Protein AF-A0A1B2EYQ2-F1 (afdb_monomer)

Secondary structure (DSSP, 8-state):
--EEEEEE--TTSPPPHHHHTSS-----PPPTTSPPPTT--HHHHHHHHHHHSSEEEEEEHHHHHTT-

pLDDT: mean 85.11, std 10.58, range [54.59, 95.5]

Solvent-accessible surface area (backbone atoms only — not comparable to full-atom values): 4535 Å² total; per-residue (Å²): 134,64,69,50,78,48,74,52,64,56,90,94,48,79,79,60,68,73,57,78,72,54,100,62,72,93,84,77,87,85,54,96,87,52,83,72,58,80,75,62,49,70,72,57,38,56,51,29,32,73,78,71,53,33,27,78,45,61,41,36,57,73,58,53,67,74,75,110

Sequence (68 aa):
MAAASFCAVPEDRPVPGFLVRGEWRFERALRPSDLSPAGFEERGAQAGVRFNGFYLFQITDARLALAA

Radius of gyration: 12.48 Å; Cα contacts (8 Å, |Δi|>4): 63; chains: 1; bounding box: 31×21×34 Å

Organism: NCBI:txid1882682

Structure (mmCIF, N/CA/C/O backbone):
data_AF-A0A1B2EYQ2-F1
#
_entry.id   AF-A0A1B2EYQ2-F1
#
loop_
_atom_site.group_PDB
_atom_site.id
_atom_site.type_symbol
_atom_site.label_atom_id
_atom_site.label_alt_id
_atom_site.label_comp_id
_atom_site.label_asym_id
_atom_site.label_entity_id
_atom_site.label_seq_id
_atom_site.pdbx_PDB_ins_code
_atom_site.Cartn_x
_atom_site.Cartn_y
_atom_site.Cartn_z
_atom_site.occupancy
_atom_site.B_iso_or_equiv
_atom_site.auth_seq_id
_atom_site.auth_comp_id
_atom_site.auth_asym_id
_atom_site.auth_atom_id
_atom_site.pdbx_PDB_model_num
ATOM 1 N N . MET A 1 1 ? 1.356 -2.199 -22.836 1.00 54.69 1 MET A N 1
ATOM 2 C CA . MET A 1 1 ? 1.604 -1.495 -21.566 1.00 54.69 1 MET A CA 1
ATOM 3 C C . MET A 1 1 ? 0.671 -2.098 -20.542 1.00 54.69 1 MET A C 1
ATOM 5 O O . MET A 1 1 ? -0.511 -1.771 -20.546 1.00 54.69 1 MET A O 1
ATOM 9 N N . ALA A 1 2 ? 1.165 -3.046 -19.757 1.00 62.72 2 ALA A N 1
ATOM 10 C CA . ALA A 1 2 ? 0.431 -3.547 -18.608 1.00 62.72 2 ALA A CA 1
ATOM 11 C C . ALA A 1 2 ? 0.761 -2.645 -17.410 1.00 62.72 2 ALA A C 1
ATOM 13 O O . ALA A 1 2 ? 1.906 -2.234 -17.217 1.00 62.72 2 ALA A O 1
ATOM 14 N N . ALA A 1 3 ? -0.259 -2.281 -16.638 1.00 72.00 3 ALA A N 1
ATOM 15 C CA . ALA A 1 3 ? -0.093 -1.564 -15.384 1.00 72.00 3 ALA A CA 1
ATOM 16 C C . ALA A 1 3 ? -0.688 -2.428 -14.276 1.00 72.00 3 ALA A C 1
ATOM 18 O O . ALA A 1 3 ? -1.865 -2.783 -14.328 1.00 72.00 3 ALA A O 1
ATOM 19 N N . ALA A 1 4 ? 0.131 -2.790 -13.294 1.00 84.94 4 ALA A N 1
ATOM 20 C CA . ALA A 1 4 ? -0.321 -3.519 -12.119 1.00 84.94 4 ALA A CA 1
ATOM 21 C C . ALA A 1 4 ? -0.656 -2.512 -11.016 1.00 84.94 4 ALA A C 1
ATOM 23 O O . ALA A 1 4 ? 0.168 -1.665 -10.668 1.00 84.94 4 ALA A O 1
ATOM 24 N N . SER A 1 5 ? -1.873 -2.583 -10.482 1.00 89.88 5 SER A N 1
ATOM 25 C CA . SER A 1 5 ? -2.299 -1.740 -9.363 1.00 89.88 5 SER A CA 1
ATOM 26 C C . SER A 1 5 ? -2.032 -2.448 -8.042 1.00 89.88 5 SER A C 1
ATOM 28 O O . SER A 1 5 ? -2.331 -3.629 -7.896 1.00 89.88 5 SER A O 1
ATOM 30 N N . PHE A 1 6 ? -1.502 -1.710 -7.074 1.00 92.56 6 PHE A N 1
ATOM 31 C CA . PHE A 1 6 ? -1.201 -2.192 -5.733 1.00 92.56 6 PHE A CA 1
ATOM 32 C C . PHE A 1 6 ? -1.878 -1.306 -4.695 1.00 92.56 6 PHE A C 1
ATOM 34 O O . PHE A 1 6 ? -1.986 -0.089 -4.865 1.00 92.56 6 PHE A O 1
ATOM 41 N N . CYS A 1 7 ? -2.311 -1.927 -3.601 1.00 93.44 7 CYS A N 1
ATOM 42 C CA . CYS A 1 7 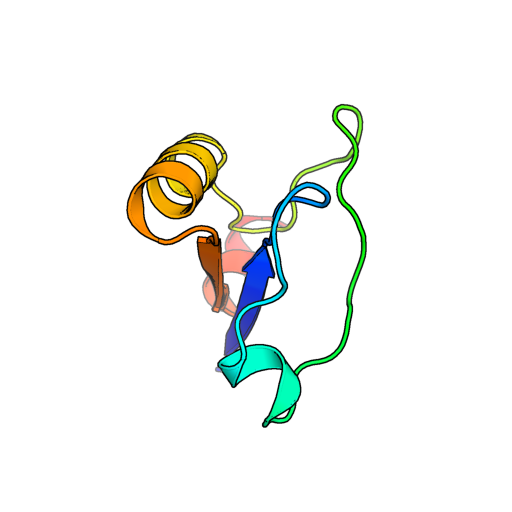? -2.871 -1.241 -2.450 1.00 93.44 7 CYS A CA 1
ATOM 43 C C . CYS A 1 7 ? -2.129 -1.678 -1.188 1.00 93.44 7 CYS A C 1
ATOM 45 O O . CYS A 1 7 ? -2.138 -2.857 -0.840 1.00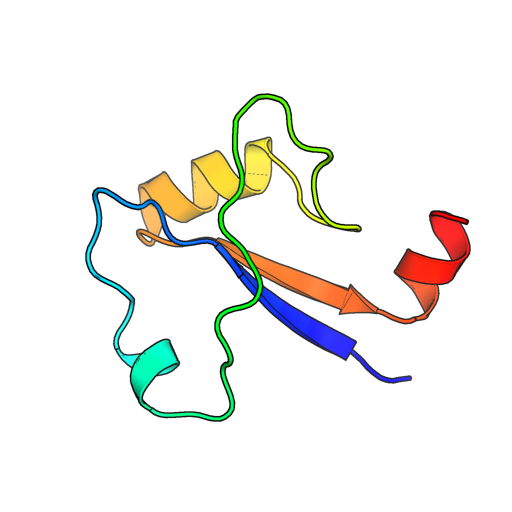 93.44 7 CYS A O 1
ATOM 47 N N . ALA A 1 8 ? -1.485 -0.732 -0.513 1.00 93.69 8 ALA A N 1
ATOM 48 C CA . ALA A 1 8 ? -0.888 -0.946 0.793 1.00 93.69 8 ALA A CA 1
ATOM 49 C C . ALA A 1 8 ? -1.896 -0.561 1.881 1.00 93.69 8 ALA A C 1
ATOM 51 O O . ALA A 1 8 ? -2.424 0.555 1.894 1.00 93.69 8 ALA A O 1
ATOM 52 N N . VAL A 1 9 ? -2.143 -1.493 2.797 1.00 93.69 9 VAL A N 1
ATOM 53 C CA . VAL A 1 9 ? -3.048 -1.322 3.935 1.00 93.69 9 VAL A CA 1
ATOM 54 C C . VAL A 1 9 ? -2.256 -1.619 5.211 1.00 93.69 9 VAL A C 1
ATOM 56 O O . VAL A 1 9 ? -1.595 -2.658 5.262 1.00 93.69 9 VAL A O 1
ATOM 59 N N . PRO A 1 10 ? -2.278 -0.733 6.220 1.00 92.69 10 PRO A N 1
ATOM 60 C CA . PRO A 1 10 ? -1.685 -1.020 7.523 1.00 92.69 10 PRO A CA 1
ATOM 61 C C . PRO A 1 10 ? -2.353 -2.221 8.198 1.00 92.69 10 PRO A C 1
ATOM 63 O O . PRO A 1 10 ? -3.571 -2.371 8.128 1.00 92.69 10 PRO A O 1
ATOM 66 N N . GLU A 1 11 ? -1.570 -3.049 8.888 1.00 90.00 11 GLU A N 1
ATOM 67 C CA . GLU A 1 11 ? -2.083 -4.244 9.581 1.00 90.00 11 GLU A CA 1
ATOM 68 C C . GLU A 1 11 ? -3.019 -3.898 10.757 1.00 90.00 11 GLU A C 1
ATOM 70 O O . GLU A 1 11 ? -3.864 -4.704 11.133 1.00 90.00 11 GLU A O 1
ATOM 75 N N . ASP A 1 12 ? -2.906 -2.690 11.315 1.00 90.62 12 ASP A N 1
ATOM 76 C CA . ASP A 1 12 ? -3.732 -2.176 12.413 1.00 90.62 12 ASP A CA 1
ATOM 77 C C . ASP A 1 12 ? -5.056 -1.543 11.941 1.00 90.62 12 ASP A C 1
ATOM 79 O O . ASP A 1 12 ? -5.782 -0.945 12.740 1.00 90.62 12 ASP A O 1
ATOM 83 N N . ARG A 1 13 ? -5.392 -1.653 10.647 1.00 86.62 13 ARG A N 1
ATOM 84 C CA . ARG A 1 13 ? -6.589 -1.048 10.047 1.00 86.62 13 ARG A CA 1
ATOM 85 C C . ARG A 1 13 ? -7.434 -2.056 9.270 1.00 86.62 13 ARG A C 1
ATOM 87 O O . ARG A 1 13 ? -6.908 -3.017 8.712 1.00 86.62 13 ARG A O 1
ATOM 94 N N . PRO A 1 14 ? -8.761 -1.838 9.188 1.00 88.75 14 PRO A N 1
ATOM 95 C CA . PRO A 1 14 ? -9.623 -2.694 8.389 1.00 88.75 14 PRO A CA 1
ATOM 96 C C . PRO A 1 14 ? -9.250 -2.608 6.907 1.00 88.75 14 PRO A C 1
ATOM 98 O O . PRO A 1 14 ? -9.020 -1.522 6.369 1.00 88.75 14 PRO A O 1
ATOM 101 N N . VAL A 1 15 ? -9.255 -3.760 6.236 1.00 88.50 15 VAL A N 1
ATOM 102 C CA . VAL A 1 15 ? -9.054 -3.836 4.787 1.00 88.50 15 VAL A CA 1
ATOM 103 C C . VAL A 1 15 ? -10.202 -3.105 4.075 1.00 88.50 15 VAL A C 1
ATOM 105 O O . VAL A 1 15 ? -11.368 -3.423 4.326 1.00 88.50 15 VAL A O 1
ATOM 108 N N . PRO A 1 16 ? -9.914 -2.139 3.181 1.00 89.50 16 PRO A N 1
ATOM 109 C CA . PRO A 1 16 ? -10.943 -1.450 2.414 1.00 89.50 16 PRO A CA 1
ATOM 110 C C . PRO A 1 16 ? -11.852 -2.411 1.640 1.00 89.50 16 PRO A C 1
ATOM 112 O O . PRO A 1 16 ? -11.383 -3.281 0.907 1.00 89.50 16 PRO A O 1
ATOM 115 N N . GLY A 1 17 ? -13.170 -2.215 1.731 1.00 88.56 17 GLY A N 1
ATOM 116 C CA . GLY A 1 17 ? -14.151 -3.137 1.144 1.00 88.56 17 GLY A CA 1
ATOM 117 C C . GLY A 1 17 ? -14.058 -3.306 -0.380 1.00 88.56 17 GLY A C 1
ATOM 118 O O . GLY A 1 17 ? -14.470 -4.340 -0.900 1.00 88.56 17 GLY A O 1
ATOM 119 N N . PHE A 1 18 ? -13.484 -2.340 -1.107 1.00 88.12 18 PHE A N 1
ATOM 120 C CA . PHE A 1 18 ? -13.259 -2.469 -2.552 1.00 88.12 18 PHE A CA 1
ATOM 121 C C . PHE A 1 18 ? -12.204 -3.532 -2.900 1.00 88.12 18 PHE A C 1
ATOM 123 O O . PHE A 1 18 ? -12.283 -4.121 -3.974 1.00 88.12 18 PHE A O 1
ATOM 130 N N . LEU A 1 19 ? -11.262 -3.819 -1.993 1.00 87.06 19 LEU A N 1
ATOM 131 C CA . LEU A 1 19 ? -10.272 -4.887 -2.171 1.00 87.06 19 LEU A CA 1
ATOM 132 C C . LEU A 1 19 ? -10.900 -6.274 -2.022 1.00 87.06 19 LEU A C 1
ATOM 134 O O . LEU A 1 19 ? -10.440 -7.226 -2.634 1.00 87.06 19 LEU A O 1
ATOM 138 N N . VAL A 1 20 ? -11.980 -6.384 -1.245 1.00 81.38 20 VAL A N 1
ATOM 139 C CA . VAL A 1 20 ? -12.700 -7.648 -1.008 1.00 81.38 20 VAL A CA 1
ATOM 140 C C . VAL A 1 20 ? -13.635 -7.999 -2.176 1.00 81.38 20 VAL A C 1
ATOM 142 O O . VAL A 1 20 ? -14.108 -9.124 -2.289 1.00 81.38 20 VAL A O 1
ATOM 145 N N . ARG A 1 21 ? -13.927 -7.035 -3.056 1.00 75.00 21 ARG A N 1
ATOM 146 C CA . ARG A 1 21 ? -14.963 -7.143 -4.094 1.00 75.00 21 ARG A CA 1
ATOM 147 C C . ARG A 1 21 ? -14.436 -7.325 -5.525 1.00 75.00 21 ARG A C 1
ATOM 149 O O . ARG A 1 21 ? -15.249 -7.295 -6.443 1.00 75.00 21 ARG A O 1
ATOM 156 N N . GLY A 1 22 ? -13.128 -7.489 -5.740 1.00 71.19 22 GLY A N 1
ATOM 157 C CA . GLY A 1 22 ? -12.544 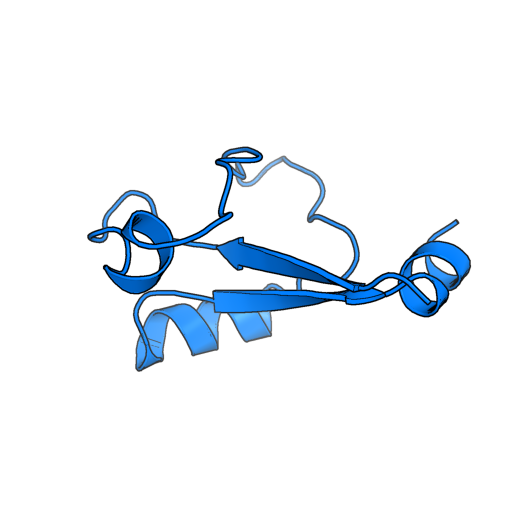-7.538 -7.090 1.00 71.19 22 GLY A CA 1
ATOM 158 C C . GLY A 1 22 ? -11.358 -8.492 -7.251 1.00 71.19 22 GLY A C 1
ATOM 159 O O . GLY A 1 22 ? -11.037 -9.246 -6.341 1.00 71.19 22 GLY A O 1
ATOM 160 N N . GLU A 1 23 ? -10.692 -8.402 -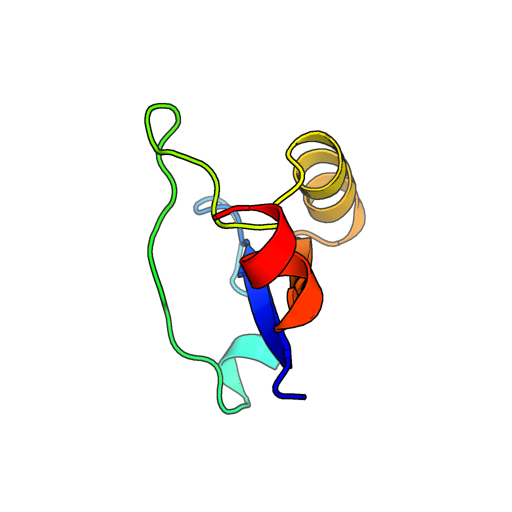8.408 1.00 84.44 23 GLU A N 1
ATOM 161 C CA . GLU A 1 23 ? -9.490 -9.153 -8.842 1.00 84.44 23 GLU A CA 1
ATOM 162 C C . GLU A 1 23 ? -8.209 -8.779 -8.058 1.00 84.44 23 GLU A C 1
ATOM 164 O O . GLU A 1 23 ? -7.109 -8.699 -8.607 1.00 84.44 23 GLU A O 1
ATOM 169 N N . TRP A 1 24 ? -8.334 -8.476 -6.766 1.00 89.38 24 TRP A N 1
ATOM 170 C CA . TRP A 1 24 ? -7.198 -8.148 -5.914 1.00 89.38 24 TRP A CA 1
ATOM 171 C C . TRP A 1 24 ? -6.678 -9.412 -5.243 1.00 89.38 24 TRP A C 1
ATOM 173 O O . TRP A 1 24 ? -7.422 -10.150 -4.600 1.00 89.38 24 TRP A O 1
ATOM 183 N N . ARG A 1 25 ? -5.369 -9.640 -5.351 1.00 90.06 25 ARG A N 1
ATOM 184 C CA . ARG A 1 25 ? 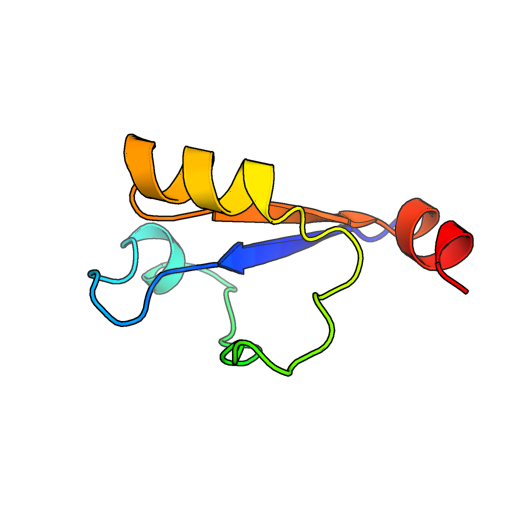-4.675 -10.715 -4.643 1.00 90.06 25 ARG A CA 1
ATOM 185 C C . ARG A 1 25 ? -3.761 -10.116 -3.585 1.00 90.06 25 ARG A C 1
ATOM 187 O O . ARG A 1 25 ? -3.094 -9.114 -3.835 1.00 90.06 25 ARG A O 1
ATOM 194 N N . PHE A 1 26 ? -3.715 -10.743 -2.411 1.00 89.94 26 PHE A N 1
ATOM 195 C CA . PHE A 1 26 ? -2.695 -10.417 -1.422 1.00 89.94 26 PHE A CA 1
ATOM 196 C C . PHE A 1 26 ? -1.313 -10.747 -1.995 1.00 89.94 26 PHE A C 1
ATOM 198 O O . PHE A 1 26 ? -1.066 -11.888 -2.380 1.00 89.94 26 PHE A O 1
ATOM 205 N N . GLU A 1 27 ? -0.438 -9.747 -2.063 1.00 90.00 27 GLU A N 1
ATOM 206 C CA . GLU A 1 27 ? 0.905 -9.911 -2.621 1.00 90.00 27 GLU A CA 1
ATOM 207 C C . GLU A 1 27 ? 1.915 -10.258 -1.521 1.00 90.00 27 GLU A C 1
ATOM 209 O O . GLU A 1 27 ? 2.487 -11.345 -1.513 1.00 90.00 27 GLU A O 1
ATOM 214 N N . ARG A 1 28 ? 2.122 -9.344 -0.565 1.00 89.62 28 ARG A N 1
ATOM 215 C CA . ARG A 1 28 ? 3.010 -9.535 0.588 1.00 89.62 28 ARG A CA 1
ATOM 216 C C . ARG A 1 28 ? 2.744 -8.496 1.672 1.00 89.62 28 ARG A C 1
ATOM 218 O O . ARG A 1 28 ? 2.234 -7.414 1.384 1.00 89.62 28 ARG A O 1
ATOM 225 N N . ALA A 1 29 ? 3.174 -8.794 2.894 1.00 90.69 29 ALA A N 1
ATOM 226 C CA . ALA A 1 29 ? 3.347 -7.780 3.927 1.00 90.69 29 ALA A CA 1
ATOM 227 C C . ALA A 1 29 ? 4.718 -7.102 3.758 1.00 90.69 29 ALA A C 1
ATOM 229 O O . ALA A 1 29 ? 5.673 -7.753 3.340 1.00 90.69 29 ALA A O 1
ATOM 230 N N . LEU A 1 30 ? 4.810 -5.808 4.069 1.00 88.50 30 LEU A N 1
ATOM 231 C CA . LEU A 1 30 ? 6.078 -5.075 4.090 1.00 88.50 30 LEU A CA 1
ATOM 232 C C . LEU A 1 30 ? 6.547 -4.936 5.538 1.00 88.50 30 LEU A C 1
ATOM 234 O O . LEU A 1 30 ? 5.785 -4.518 6.414 1.00 88.50 30 LEU A O 1
ATOM 238 N N . ARG A 1 31 ? 7.793 -5.309 5.803 1.00 88.88 31 ARG A N 1
ATOM 239 C CA . ARG A 1 31 ? 8.484 -5.084 7.074 1.00 88.88 31 ARG A CA 1
ATOM 240 C C . ARG A 1 31 ? 9.435 -3.890 6.936 1.00 88.88 31 ARG A C 1
ATOM 242 O O . ARG A 1 31 ? 9.853 -3.582 5.824 1.00 88.88 31 ARG A O 1
ATOM 249 N N . PRO A 1 32 ? 9.820 -3.224 8.039 1.00 82.62 32 PRO A N 1
ATOM 250 C CA . PRO A 1 32 ? 10.699 -2.050 7.981 1.00 82.62 32 PRO A CA 1
ATOM 251 C C . PRO A 1 32 ? 12.057 -2.298 7.307 1.00 82.62 32 PRO A C 1
ATOM 253 O O . PRO A 1 32 ? 12.659 -1.372 6.778 1.00 82.62 32 PRO A O 1
ATOM 256 N N . SER A 1 33 ? 12.549 -3.539 7.340 1.00 86.00 33 SER A N 1
ATOM 257 C CA . SER A 1 33 ? 13.804 -3.953 6.704 1.00 86.00 33 SER A CA 1
ATOM 258 C C . SER A 1 33 ? 13.659 -4.335 5.229 1.00 86.00 33 SER A C 1
ATOM 260 O O . SER A 1 33 ? 14.668 -4.585 4.572 1.00 86.00 33 SER A O 1
ATOM 262 N N . ASP A 1 34 ? 12.434 -4.439 4.713 1.00 86.69 34 ASP A N 1
ATOM 263 C CA . ASP A 1 34 ? 12.197 -4.910 3.353 1.00 86.69 34 ASP A CA 1
ATOM 264 C C . ASP A 1 34 ? 12.441 -3.802 2.332 1.00 86.69 34 ASP A C 1
ATOM 266 O O . ASP A 1 34 ? 12.104 -2.634 2.536 1.00 86.69 34 ASP A O 1
ATOM 270 N N . LEU A 1 35 ? 12.956 -4.193 1.166 1.00 85.62 35 LEU A N 1
ATOM 271 C CA . LEU A 1 35 ? 12.996 -3.297 0.020 1.00 85.62 35 LEU A CA 1
ATOM 272 C C . LEU A 1 35 ? 11.569 -2.957 -0.420 1.00 85.62 35 LEU A C 1
ATOM 274 O O . LEU A 1 35 ? 10.744 -3.842 -0.697 1.00 85.62 35 LEU A O 1
ATOM 278 N N . SER A 1 36 ? 11.305 -1.656 -0.519 1.00 85.62 36 SER A N 1
ATOM 279 C CA . SER A 1 36 ? 10.038 -1.136 -1.024 1.00 85.62 36 SER A CA 1
ATOM 280 C C . SER A 1 36 ? 9.768 -1.669 -2.439 1.00 85.62 36 SER A C 1
ATOM 282 O O . SER A 1 36 ? 10.692 -1.720 -3.254 1.00 85.62 36 SER A O 1
ATOM 284 N N . PRO A 1 37 ? 8.525 -2.092 -2.753 1.00 85.31 37 PRO A N 1
ATOM 285 C CA . PRO A 1 37 ? 8.159 -2.470 -4.114 1.00 85.31 37 PRO A CA 1
ATOM 286 C C . PRO A 1 37 ? 8.487 -1.349 -5.103 1.00 85.31 37 PRO A C 1
ATOM 288 O O . PRO A 1 37 ? 8.412 -0.170 -4.752 1.00 85.31 37 PRO A O 1
ATOM 291 N N . ALA A 1 38 ? 8.782 -1.702 -6.355 1.00 85.19 38 ALA A N 1
ATOM 292 C CA . ALA A 1 38 ? 9.015 -0.703 -7.390 1.00 85.19 38 ALA A CA 1
ATOM 293 C C . ALA A 1 38 ? 7.844 0.288 -7.442 1.00 85.19 38 ALA A C 1
ATOM 295 O O . ALA A 1 38 ? 6.676 -0.089 -7.512 1.00 85.19 38 ALA A O 1
ATOM 296 N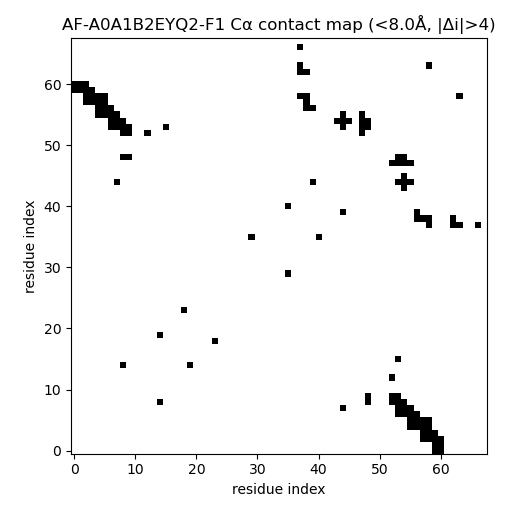 N . GLY A 1 39 ? 8.162 1.575 -7.360 1.00 86.75 39 GLY A N 1
ATOM 297 C CA . GLY A 1 39 ? 7.176 2.640 -7.412 1.00 86.75 39 GLY A CA 1
ATOM 298 C C . GLY A 1 39 ? 6.311 2.859 -6.168 1.00 86.75 39 GLY A C 1
ATOM 299 O O . GLY A 1 39 ? 5.378 3.666 -6.247 1.00 86.75 39 GLY A O 1
ATOM 300 N N . PHE A 1 40 ? 6.621 2.185 -5.060 1.00 89.94 40 PHE A N 1
ATOM 301 C CA . PHE A 1 40 ? 6.122 2.517 -3.731 1.00 89.94 40 PHE A CA 1
ATOM 302 C C . PHE A 1 40 ? 6.861 3.745 -3.183 1.00 89.94 40 PHE A C 1
ATOM 304 O O . PHE A 1 40 ? 8.086 3.746 -3.098 1.00 89.94 40 PHE A O 1
ATOM 311 N N . GLU A 1 41 ? 6.113 4.773 -2.782 1.00 91.12 41 GLU A N 1
ATOM 312 C CA . GLU A 1 41 ? 6.664 6.006 -2.214 1.00 91.12 41 GLU A CA 1
ATOM 313 C C . GLU A 1 41 ? 6.281 6.127 -0.741 1.00 91.12 41 GLU A C 1
ATOM 315 O O . GLU A 1 41 ? 5.109 6.325 -0.417 1.00 91.12 41 GLU A O 1
ATOM 320 N N . GLU A 1 42 ? 7.258 6.067 0.165 1.00 90.25 42 GLU A N 1
ATOM 321 C CA . GLU A 1 42 ? 7.005 6.032 1.613 1.00 90.25 42 GLU A CA 1
ATOM 322 C C . GLU A 1 42 ? 6.239 7.267 2.112 1.00 90.25 42 GLU A C 1
ATOM 324 O O . GLU A 1 42 ? 5.250 7.150 2.838 1.00 90.25 42 GLU A O 1
ATOM 329 N N . ARG A 1 43 ? 6.628 8.468 1.667 1.00 92.38 43 ARG A N 1
ATOM 330 C CA . ARG A 1 43 ? 5.920 9.710 2.029 1.00 92.38 43 ARG A CA 1
ATOM 331 C C . ARG A 1 43 ? 4.488 9.726 1.494 1.00 92.38 43 ARG A C 1
ATOM 333 O O . ARG A 1 43 ? 3.577 10.192 2.179 1.00 92.38 43 ARG A O 1
ATOM 340 N N . GLY A 1 44 ? 4.287 9.197 0.286 1.00 93.06 44 GLY A N 1
ATOM 341 C CA . GLY A 1 44 ? 2.963 9.034 -0.311 1.00 93.06 44 GLY A CA 1
ATOM 342 C C . GLY A 1 44 ? 2.108 8.049 0.481 1.00 93.06 44 GLY A C 1
ATOM 343 O O . GLY A 1 44 ? 0.941 8.331 0.746 1.00 93.06 44 GLY A O 1
ATOM 344 N N . ALA A 1 45 ? 2.706 6.946 0.935 1.00 93.31 45 ALA A N 1
ATOM 345 C CA . ALA A 1 45 ? 2.052 5.947 1.766 1.00 93.31 45 ALA A CA 1
ATOM 346 C C . ALA A 1 45 ? 1.617 6.517 3.118 1.00 93.31 45 ALA A C 1
ATOM 348 O O . ALA A 1 45 ? 0.459 6.355 3.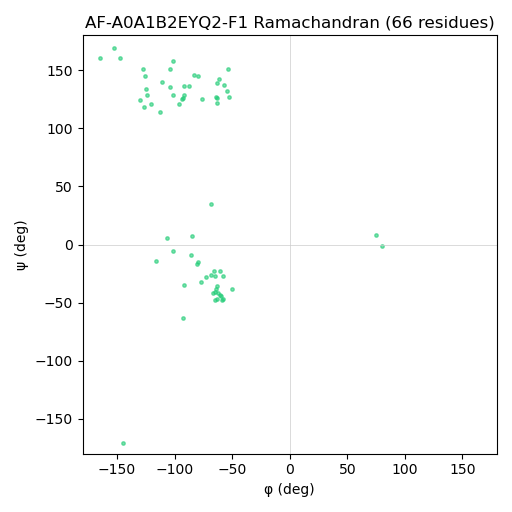500 1.00 93.31 45 ALA A O 1
ATOM 349 N N . GLN A 1 46 ? 2.495 7.255 3.803 1.00 93.50 46 GLN A N 1
ATOM 350 C CA . GLN A 1 46 ? 2.166 7.917 5.069 1.00 93.50 46 GLN A CA 1
ATOM 351 C C . GLN A 1 46 ? 0.985 8.884 4.913 1.00 93.50 46 GLN A C 1
ATOM 353 O O . GLN A 1 46 ? 0.039 8.850 5.703 1.00 93.50 46 GLN A O 1
ATOM 358 N N . ALA A 1 47 ? 1.003 9.721 3.871 1.00 95.50 47 ALA A N 1
ATOM 359 C CA . ALA A 1 47 ? -0.092 10.644 3.591 1.00 95.50 47 ALA A CA 1
ATOM 360 C C . ALA A 1 47 ? -1.390 9.900 3.230 1.00 95.50 47 ALA A C 1
ATOM 362 O O . ALA A 1 47 ? -2.443 10.180 3.803 1.00 95.50 47 ALA A O 1
ATOM 363 N N . GLY A 1 48 ? -1.318 8.919 2.328 1.00 94.06 48 GLY A N 1
ATOM 364 C CA . GLY A 1 48 ? -2.468 8.128 1.889 1.00 94.06 48 GLY A CA 1
ATOM 365 C C . GLY A 1 48 ? -3.144 7.404 3.049 1.00 94.06 48 GLY A C 1
ATOM 366 O O . GLY A 1 48 ? -4.351 7.533 3.237 1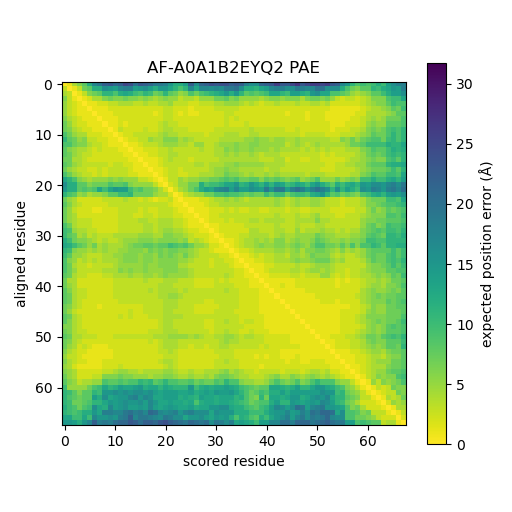.00 94.06 48 GLY A O 1
ATOM 367 N N . VAL A 1 49 ? -2.365 6.731 3.895 1.00 94.19 49 VAL A N 1
ATOM 368 C CA . VAL A 1 49 ? -2.876 6.051 5.091 1.00 94.19 49 VAL A CA 1
ATOM 369 C C . VAL A 1 49 ? -3.510 7.037 6.069 1.00 94.19 49 VAL A C 1
ATOM 371 O O . VAL A 1 49 ? -4.578 6.754 6.616 1.00 94.19 49 VAL A O 1
ATOM 374 N N . ARG A 1 50 ? -2.898 8.207 6.279 1.00 93.69 50 ARG A N 1
ATOM 375 C CA . ARG A 1 50 ? -3.444 9.230 7.178 1.00 93.69 50 ARG A CA 1
ATOM 376 C C . ARG A 1 50 ? -4.828 9.708 6.736 1.00 93.69 50 ARG A C 1
ATOM 378 O O . ARG A 1 50 ? -5.693 9.856 7.593 1.00 93.69 50 ARG A O 1
ATOM 385 N N . PHE A 1 51 ? -5.028 9.955 5.441 1.00 93.19 51 PHE A N 1
ATOM 386 C CA . PHE A 1 51 ? -6.271 10.546 4.929 1.00 93.19 51 PHE A CA 1
ATOM 387 C C . PHE A 1 51 ? -7.327 9.516 4.510 1.00 93.19 51 PHE A C 1
ATOM 389 O O . PHE A 1 51 ? -8.512 9.755 4.712 1.00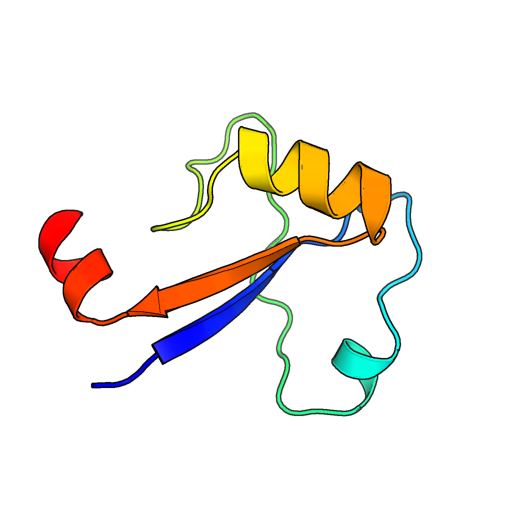 93.19 51 PHE A O 1
ATOM 396 N N . ASN A 1 52 ? -6.912 8.368 3.970 1.00 92.75 52 ASN A N 1
ATOM 397 C CA . ASN A 1 52 ? -7.808 7.372 3.372 1.00 92.75 52 ASN A CA 1
ATOM 398 C C . ASN A 1 52 ? -7.812 6.028 4.116 1.00 92.75 52 ASN A C 1
ATOM 400 O O . ASN A 1 52 ? -8.669 5.187 3.863 1.00 92.75 52 ASN A O 1
ATOM 404 N N . GLY A 1 53 ? -6.842 5.787 5.003 1.00 93.31 53 GLY A N 1
ATOM 405 C CA . GLY A 1 53 ? -6.642 4.489 5.657 1.00 93.31 53 GLY A CA 1
ATOM 406 C C . GLY A 1 53 ? -5.903 3.449 4.809 1.00 93.31 53 GLY A C 1
ATOM 407 O O . GLY A 1 53 ? -5.632 2.362 5.307 1.00 93.31 53 GLY A O 1
ATOM 408 N N . PHE A 1 54 ? -5.536 3.780 3.570 1.00 94.56 54 PHE A N 1
ATOM 409 C CA . PHE A 1 54 ? -4.787 2.928 2.644 1.00 94.56 54 PHE A CA 1
ATOM 410 C C . PHE A 1 54 ? -3.978 3.781 1.655 1.00 94.56 54 PHE A C 1
ATOM 412 O O . PHE A 1 54 ? -4.189 4.990 1.538 1.00 94.56 54 PHE A O 1
ATOM 419 N N . TYR A 1 55 ? -3.079 3.153 0.901 1.00 95.12 55 TYR A N 1
ATOM 420 C CA . TYR A 1 55 ? -2.284 3.799 -0.143 1.00 95.12 55 TYR A CA 1
ATOM 421 C C . TYR A 1 55 ? -2.346 3.013 -1.456 1.00 95.12 55 TYR A C 1
ATOM 423 O O . TYR A 1 55 ? -2.028 1.829 -1.484 1.00 95.12 55 TYR A O 1
ATOM 431 N N . LEU A 1 56 ? -2.759 3.667 -2.546 1.00 93.19 56 LEU A N 1
ATOM 432 C CA . LEU A 1 56 ? -2.813 3.083 -3.889 1.00 93.19 56 LEU A CA 1
ATOM 433 C C . LEU A 1 56 ? -1.655 3.593 -4.743 1.00 93.19 56 LEU A C 1
ATOM 435 O O . LEU A 1 56 ? -1.391 4.794 -4.788 1.00 93.19 56 LEU A O 1
ATOM 439 N N . PHE A 1 57 ? -1.017 2.686 -5.472 1.00 92.56 57 PHE A N 1
ATOM 440 C CA . PHE A 1 57 ? 0.017 3.013 -6.446 1.00 92.56 57 PHE A CA 1
ATOM 441 C C . PHE A 1 57 ? -0.014 2.016 -7.609 1.00 92.56 57 PHE A C 1
ATOM 443 O O . PHE A 1 57 ? -0.585 0.933 -7.501 1.00 92.56 57 PHE A O 1
ATOM 450 N N . GLN A 1 58 ? 0.566 2.392 -8.749 1.00 89.94 58 GLN A N 1
ATOM 451 C CA . GLN A 1 58 ? 0.586 1.555 -9.952 1.00 89.94 58 GLN A CA 1
ATOM 452 C C . GLN A 1 58 ? 2.006 1.337 -10.433 1.00 89.94 58 GLN A C 1
ATOM 454 O O . GLN A 1 58 ? 2.762 2.294 -10.575 1.00 89.94 58 GLN A O 1
ATOM 459 N N . ILE A 1 59 ? 2.357 0.108 -10.764 1.00 87.50 59 ILE A N 1
ATOM 460 C CA . ILE A 1 59 ? 3.613 -0.197 -11.433 1.00 87.50 59 ILE A CA 1
ATOM 461 C C . ILE A 1 59 ? 3.323 -0.279 -12.925 1.00 87.50 59 ILE A C 1
ATOM 463 O O . ILE A 1 59 ? 2.492 -1.074 -13.355 1.00 87.50 59 ILE A O 1
ATOM 467 N N . THR A 1 60 ? 3.992 0.562 -13.707 1.00 82.31 60 THR A N 1
ATOM 468 C CA . THR A 1 60 ? 3.926 0.530 -15.169 1.00 82.31 60 THR A CA 1
ATOM 469 C C . THR A 1 60 ? 5.196 -0.104 -15.721 1.00 82.31 60 THR A C 1
ATOM 471 O O . THR A 1 60 ? 6.263 0.043 -15.123 1.00 82.31 60 THR A O 1
ATOM 474 N N . ASP A 1 61 ? 5.107 -0.748 -16.888 1.00 71.81 61 ASP A N 1
ATOM 475 C CA . ASP A 1 61 ? 6.279 -1.297 -17.595 1.00 71.81 61 ASP A CA 1
ATOM 476 C C . ASP A 1 61 ? 7.410 -0.260 -17.743 1.00 71.81 61 ASP A C 1
ATOM 478 O O . ASP A 1 61 ? 8.583 -0.567 -17.548 1.00 71.81 61 ASP A O 1
ATOM 482 N N . ALA A 1 62 ? 7.057 1.005 -17.997 1.00 67.00 62 ALA A N 1
ATOM 483 C CA . ALA A 1 62 ? 8.016 2.107 -18.076 1.00 67.00 62 ALA A CA 1
ATOM 484 C C . ALA A 1 62 ? 8.755 2.358 -16.749 1.00 67.00 62 ALA A C 1
ATOM 486 O O . ALA A 1 62 ? 9.935 2.699 -16.749 1.00 67.00 62 ALA A O 1
ATOM 487 N N . ARG A 1 63 ? 8.077 2.178 -15.609 1.00 67.12 63 ARG A N 1
ATOM 488 C CA . ARG A 1 63 ? 8.668 2.357 -14.278 1.00 67.12 63 ARG A CA 1
ATOM 489 C C . ARG A 1 63 ? 9.545 1.176 -13.870 1.00 67.12 63 ARG A C 1
ATOM 491 O O . ARG A 1 63 ? 10.537 1.385 -13.184 1.00 67.12 63 ARG A O 1
ATOM 498 N N . LEU A 1 64 ? 9.204 -0.035 -14.309 1.00 67.50 64 LEU A N 1
ATOM 499 C CA . LEU A 1 64 ? 10.058 -1.211 -14.132 1.00 67.50 64 LEU A CA 1
ATOM 500 C C . LEU A 1 64 ? 11.352 -1.084 -14.943 1.00 67.50 64 LEU A C 1
ATOM 502 O O . LEU A 1 64 ? 12.419 -1.354 -14.409 1.00 67.50 64 LEU A O 1
ATOM 506 N N . ALA A 1 65 ? 11.270 -0.597 -16.185 1.00 62.19 65 ALA A N 1
ATOM 507 C CA . ALA A 1 65 ? 12.440 -0.380 -17.038 1.00 62.19 65 ALA A CA 1
ATOM 508 C C . ALA A 1 65 ? 13.414 0.691 -16.505 1.00 62.19 65 ALA A C 1
ATOM 510 O O . ALA A 1 65 ? 14.597 0.629 -16.805 1.00 62.19 65 ALA A O 1
ATOM 511 N N . LEU A 1 66 ? 12.934 1.665 -15.722 1.00 61.41 66 LEU A N 1
ATOM 512 C CA . LEU A 1 66 ? 13.768 2.683 -15.062 1.00 61.41 66 LEU A CA 1
ATOM 513 C C . LEU A 1 66 ? 14.429 2.190 -13.764 1.00 61.41 66 LEU A C 1
ATOM 515 O O . LEU A 1 66 ? 15.330 2.853 -13.257 1.00 61.41 66 LEU A O 1
ATOM 519 N N . ALA A 1 67 ? 13.940 1.086 -13.195 1.00 59.38 67 ALA A N 1
ATOM 520 C CA . ALA A 1 67 ? 14.413 0.530 -11.928 1.00 59.38 67 ALA A CA 1
ATOM 521 C C . ALA A 1 67 ? 15.366 -0.671 -12.101 1.00 59.38 67 ALA A C 1
ATOM 523 O O . ALA A 1 67 ? 15.873 -1.170 -11.096 1.00 59.38 67 ALA A O 1
ATOM 524 N N . ALA A 1 68 ? 15.566 -1.139 -13.340 1.00 54.59 68 ALA A N 1
ATOM 525 C CA . ALA A 1 68 ? 16.478 -2.219 -13.730 1.00 54.59 68 ALA A CA 1
ATOM 526 C C . ALA A 1 68 ? 17.826 -1.660 -14.205 1.00 54.59 68 ALA A C 1
ATOM 528 O O . ALA A 1 68 ? 18.848 -2.334 -13.950 1.00 54.59 68 ALA A O 1
#

Mean predicted aligned error: 5.46 Å

Foldseek 3Di:
DDKDKDKAADPPDDDPVVCVVDPHDDDDDDDPPDDDPQFDDPVQQVVCCVPPRMHMDMDDPVSVVVVD